Protein AF-A0A8C7A0R3-F1 (afdb_monomer_lite)

Sequence (94 aa):
ERKPTLGSSPHSRALSGWGCTASLQAQRQGTPLSDHEYHQFFMSLRTAQRARATCLIRTLYGCQNPLVRRLDEYENHGAIPEGKTDRNSREEGT

Foldseek 3Di:
DDDDDDDDDDDPPPPPDPDDPPDPVVVVPPDDDDPVRVCVVCVVVPPVVVVVVLVVVCVVQNCPDPVNVVVCCVVVVNDDDDDPPPPPPPPPDD

Organism: Nothoprocta perdicaria (NCBI:txid30464)

pLDDT: mean 72.58, std 18.76, range [37.69, 97.5]

Radius of gyration: 30.89 Å; chains: 1; bounding box: 100×36×58 Å

Structure (mmCIF, N/CA/C/O backbone):
data_AF-A0A8C7A0R3-F1
#
_entry.id   AF-A0A8C7A0R3-F1
#
loop_
_atom_site.group_PDB
_atom_site.id
_atom_site.type_symbol
_atom_site.label_atom_id
_atom_site.label_alt_id
_atom_site.label_comp_id
_atom_site.label_asym_id
_atom_site.label_entity_id
_atom_site.label_seq_id
_atom_site.pdbx_PDB_ins_code
_atom_site.Cartn_x
_atom_site.Cartn_y
_atom_site.Cartn_z
_atom_site.occupancy
_atom_site.B_iso_or_equiv
_atom_site.auth_seq_id
_atom_site.auth_comp_id
_atom_site.auth_asym_id
_atom_site.auth_atom_id
_atom_site.pdbx_PDB_model_num
ATOM 1 N N . GLU A 1 1 ? 73.569 -11.788 -44.508 1.00 41.62 1 GLU A N 1
ATOM 2 C CA . GLU A 1 1 ? 73.989 -11.234 -43.203 1.00 41.62 1 GLU A CA 1
ATOM 3 C C . GLU A 1 1 ? 73.456 -9.821 -43.002 1.00 41.62 1 GLU A C 1
ATOM 5 O O . GLU A 1 1 ? 73.636 -8.992 -43.884 1.00 41.62 1 GLU A O 1
ATOM 10 N N . ARG A 1 2 ? 72.782 -9.598 -41.864 1.00 42.50 2 ARG A N 1
ATOM 11 C CA . ARG A 1 2 ? 72.790 -8.420 -40.965 1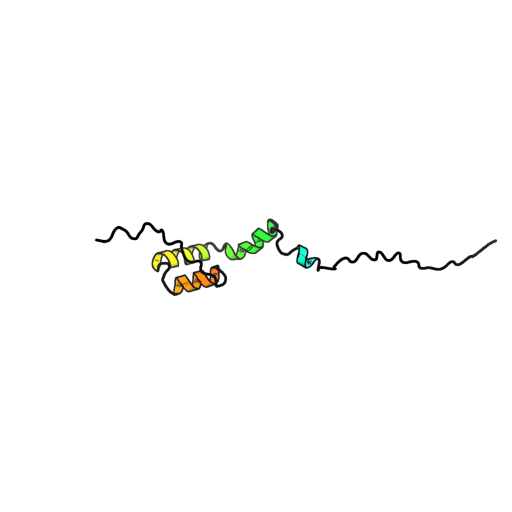.00 42.50 2 ARG A CA 1
ATOM 12 C C . ARG A 1 2 ? 71.588 -8.554 -40.010 1.00 42.50 2 ARG A C 1
ATOM 14 O O . ARG A 1 2 ? 70.438 -8.505 -40.427 1.00 42.50 2 ARG A O 1
ATOM 21 N N . LYS A 1 3 ? 71.883 -8.752 -38.728 1.00 39.97 3 LYS A N 1
ATOM 22 C CA . LYS A 1 3 ? 71.016 -8.605 -37.537 1.00 39.97 3 LYS A CA 1
ATOM 23 C C . LYS A 1 3 ? 71.857 -7.776 -36.542 1.00 39.97 3 LYS A C 1
ATOM 25 O O . LYS A 1 3 ? 73.078 -7.797 -36.707 1.00 39.97 3 LYS A O 1
ATOM 30 N N . PRO A 1 4 ? 71.342 -7.205 -35.441 1.00 51.59 4 PRO A N 1
ATOM 31 C CA . PRO A 1 4 ? 70.020 -6.663 -35.095 1.00 51.59 4 PRO A CA 1
ATOM 32 C C . PRO A 1 4 ? 70.123 -5.159 -34.702 1.00 51.59 4 PRO A C 1
ATOM 34 O O . PRO A 1 4 ? 71.222 -4.647 -34.527 1.00 51.59 4 PRO A O 1
ATOM 37 N N . THR A 1 5 ? 69.011 -4.467 -34.426 1.00 45.69 5 THR A N 1
ATOM 38 C CA . THR A 1 5 ? 69.012 -3.408 -33.393 1.00 45.69 5 THR A CA 1
ATOM 39 C C . THR A 1 5 ? 67.756 -3.495 -32.531 1.00 45.69 5 THR A C 1
ATOM 41 O O . THR A 1 5 ? 66.623 -3.482 -33.004 1.00 45.69 5 THR A O 1
ATOM 44 N N . LEU A 1 6 ? 68.017 -3.655 -31.236 1.00 48.91 6 LEU A N 1
ATOM 45 C CA . LEU A 1 6 ? 67.103 -3.597 -30.107 1.00 48.91 6 LEU A CA 1
ATOM 46 C C . LEU A 1 6 ? 66.772 -2.123 -29.834 1.00 48.91 6 LEU A C 1
ATOM 48 O O . LEU A 1 6 ? 67.683 -1.311 -29.703 1.00 48.91 6 LEU A O 1
ATOM 52 N N . GLY A 1 7 ? 65.487 -1.792 -29.741 1.00 37.69 7 GLY A N 1
ATOM 53 C CA . GLY A 1 7 ? 65.007 -0.451 -29.415 1.00 37.69 7 GLY A CA 1
ATOM 54 C C . GLY A 1 7 ? 63.741 -0.515 -28.568 1.00 37.69 7 GLY A C 1
ATOM 55 O O . GLY A 1 7 ? 62.640 -0.410 -29.087 1.00 37.69 7 GLY A O 1
ATOM 56 N N . SER A 1 8 ? 63.938 -0.790 -27.281 1.00 40.16 8 SER A N 1
ATOM 57 C CA . SER A 1 8 ? 63.285 -0.161 -26.124 1.00 40.16 8 SER A CA 1
ATOM 58 C C . SER A 1 8 ? 61.801 0.257 -26.220 1.00 40.16 8 SER A C 1
ATOM 60 O O . SER A 1 8 ? 61.449 1.276 -26.804 1.00 40.16 8 SER A O 1
ATOM 62 N N . SER A 1 9 ? 60.953 -0.467 -25.481 1.00 44.34 9 SER A N 1
ATOM 63 C CA . SER A 1 9 ? 59.756 0.073 -24.794 1.00 44.34 9 SER A CA 1
ATOM 64 C C . SER A 1 9 ? 60.172 1.181 -23.792 1.00 44.34 9 SER A C 1
ATOM 66 O O . SER A 1 9 ? 61.371 1.252 -23.509 1.00 44.34 9 SER A O 1
ATOM 68 N N . PRO A 1 10 ? 59.298 1.967 -23.118 1.00 53.97 10 PRO A N 1
ATOM 69 C CA . PRO A 1 10 ? 57.855 2.216 -23.255 1.00 53.97 10 PRO A CA 1
ATOM 70 C C . PRO A 1 10 ? 57.525 3.729 -23.283 1.00 53.97 10 PRO A C 1
ATOM 72 O O . PRO A 1 10 ? 58.040 4.493 -22.477 1.00 53.97 10 PRO A O 1
ATOM 75 N N . HIS A 1 11 ? 56.570 4.193 -24.088 1.00 41.94 11 HIS A N 1
ATOM 76 C CA . HIS A 1 11 ? 55.924 5.482 -23.797 1.00 41.94 11 HIS A CA 1
ATOM 77 C C . HIS A 1 11 ? 54.415 5.292 -23.764 1.00 41.94 11 HIS A C 1
ATOM 79 O O . HIS A 1 11 ? 53.695 5.525 -24.733 1.00 41.94 11 HIS A O 1
ATOM 85 N N . SER A 1 12 ? 53.966 4.846 -22.587 1.00 52.50 12 SER A N 1
ATOM 86 C CA . SER A 1 12 ? 52.644 5.122 -22.043 1.00 52.50 12 SER A CA 1
ATOM 87 C C . SER A 1 12 ? 52.244 6.550 -22.397 1.00 52.50 12 SER A C 1
ATOM 89 O O . SER A 1 12 ? 52.732 7.510 -21.800 1.00 52.50 12 SER A O 1
ATOM 91 N N . ARG A 1 13 ? 51.328 6.708 -23.354 1.00 48.16 13 ARG A N 1
ATOM 92 C CA . ARG A 1 13 ? 50.538 7.934 -23.423 1.00 48.16 13 ARG A CA 1
ATOM 93 C C . ARG A 1 13 ? 49.541 7.838 -22.283 1.00 48.16 13 ARG A C 1
ATOM 95 O O . ARG A 1 13 ? 48.481 7.235 -22.414 1.00 48.16 13 ARG A O 1
ATOM 102 N N . ALA A 1 14 ? 49.957 8.377 -21.141 1.00 50.03 14 ALA A N 1
ATOM 103 C CA . ALA A 1 14 ? 49.074 8.711 -20.046 1.00 50.03 14 ALA A CA 1
ATOM 104 C C . ALA A 1 14 ? 47.958 9.595 -20.614 1.00 50.03 14 ALA A C 1
ATOM 106 O O . ALA A 1 14 ? 48.170 10.762 -20.936 1.00 50.03 14 ALA A O 1
ATOM 107 N N . LEU A 1 15 ? 46.773 9.012 -20.783 1.00 58.22 15 LEU A N 1
ATOM 108 C CA . LEU A 1 15 ? 45.541 9.775 -20.858 1.00 58.22 15 LEU A CA 1
ATOM 109 C C . LEU A 1 15 ? 45.253 10.231 -19.429 1.00 58.22 15 LEU A C 1
ATOM 111 O O . LEU A 1 15 ? 44.493 9.606 -18.695 1.00 58.22 15 LEU A O 1
ATOM 115 N N . SER A 1 16 ? 45.922 11.301 -19.009 1.00 62.44 16 SER A N 1
ATOM 116 C CA . SER A 1 16 ? 45.552 12.084 -17.835 1.00 62.44 16 SER A CA 1
ATOM 117 C C . SER A 1 16 ? 44.271 12.854 -18.159 1.00 62.44 16 SER A C 1
ATOM 119 O O . SER A 1 16 ? 44.266 14.062 -18.366 1.00 62.44 16 SER A O 1
ATOM 121 N N . GLY A 1 17 ? 43.168 12.116 -18.243 1.00 50.28 17 GLY A N 1
ATOM 122 C CA . GLY A 1 17 ? 41.833 12.644 -18.038 1.00 50.28 17 GLY A CA 1
ATOM 123 C C . GLY A 1 17 ? 41.400 12.178 -16.662 1.00 50.28 17 GLY A C 1
ATOM 124 O O . GLY A 1 17 ? 41.329 10.975 -16.421 1.00 50.28 17 GLY A O 1
ATOM 125 N N . TRP A 1 18 ? 41.153 13.110 -15.747 1.00 60.09 18 TRP A N 1
ATOM 126 C CA . TRP A 1 18 ? 40.450 12.823 -14.503 1.00 60.09 18 TRP A CA 1
ATOM 127 C C . TRP A 1 18 ? 39.047 12.308 -14.834 1.00 60.09 18 TRP A C 1
ATOM 129 O O . TRP A 1 18 ? 38.084 13.062 -14.915 1.00 60.09 18 TRP A O 1
ATOM 139 N N . GLY A 1 19 ? 38.946 11.007 -15.077 1.00 54.25 19 GLY A N 1
ATOM 140 C CA . GLY A 1 19 ? 37.695 10.284 -15.029 1.00 54.25 19 GLY A CA 1
ATOM 141 C C . GLY A 1 19 ? 37.491 9.866 -13.589 1.00 54.25 19 GLY A C 1
ATOM 142 O O . GLY A 1 19 ? 38.209 8.999 -13.093 1.00 54.25 19 GLY A O 1
ATOM 143 N N . CYS A 1 20 ? 36.527 10.482 -12.909 1.00 63.50 20 CYS A N 1
ATOM 144 C CA . CYS A 1 20 ? 35.976 9.902 -11.697 1.00 63.50 20 CYS A CA 1
ATOM 145 C C . CYS A 1 20 ? 35.551 8.475 -12.048 1.00 63.50 20 CYS A C 1
ATOM 147 O O . CYS A 1 20 ? 34.614 8.284 -12.824 1.00 63.50 20 CYS A O 1
ATOM 149 N N . THR A 1 21 ? 36.216 7.470 -11.486 1.00 57.78 21 THR A N 1
ATOM 150 C CA . THR A 1 21 ? 35.716 6.095 -11.479 1.00 57.78 21 THR A CA 1
ATOM 151 C C . THR A 1 21 ? 34.555 6.017 -10.488 1.00 57.78 21 THR A C 1
ATOM 153 O O . THR A 1 21 ? 34.582 5.275 -9.509 1.00 57.78 21 THR A O 1
ATOM 156 N N . ALA A 1 22 ? 33.515 6.827 -10.719 1.00 59.31 22 ALA A N 1
ATOM 157 C CA . ALA A 1 22 ? 32.216 6.590 -10.127 1.00 59.31 22 ALA A CA 1
ATOM 158 C C . ALA A 1 22 ? 31.815 5.195 -10.606 1.00 59.31 22 ALA A C 1
ATOM 160 O O . ALA A 1 22 ? 31.675 4.962 -11.806 1.00 59.31 22 ALA A O 1
ATOM 161 N N . SER A 1 23 ? 31.787 4.262 -9.653 1.00 59.06 23 SER A N 1
ATOM 162 C CA . SER A 1 23 ? 31.550 2.840 -9.862 1.00 59.06 23 SER A CA 1
ATOM 163 C C . SER A 1 23 ? 30.511 2.625 -10.959 1.00 59.06 23 SER A C 1
ATOM 165 O O . SER A 1 23 ? 29.428 3.202 -10.903 1.00 59.06 23 SER A O 1
ATOM 167 N N . LEU A 1 24 ? 30.804 1.766 -11.936 1.00 55.22 24 LEU A N 1
ATOM 168 C CA . LEU A 1 24 ? 29.856 1.356 -12.980 1.00 55.22 24 LEU A CA 1
ATOM 169 C C . LEU A 1 24 ? 28.516 0.856 -12.382 1.00 55.22 24 LEU A C 1
ATOM 171 O O . LEU A 1 24 ? 27.494 0.818 -13.061 1.00 55.22 24 LEU A O 1
ATOM 175 N N . GLN A 1 25 ? 28.504 0.499 -11.090 1.00 55.22 25 GLN A N 1
ATOM 176 C CA . GLN A 1 25 ? 27.304 0.155 -10.327 1.00 55.22 25 GLN A CA 1
ATOM 177 C C . GLN A 1 25 ? 26.394 1.358 -10.029 1.00 55.22 25 GLN A C 1
ATOM 179 O O . GLN A 1 25 ? 25.179 1.184 -9.984 1.00 55.22 25 GLN A O 1
ATOM 184 N N . ALA A 1 26 ? 26.940 2.567 -9.863 1.00 54.03 26 ALA A N 1
ATOM 185 C CA . ALA A 1 26 ? 26.161 3.784 -9.630 1.00 54.03 26 ALA A CA 1
ATOM 186 C C . ALA A 1 26 ? 25.331 4.175 -10.866 1.00 54.03 26 ALA A C 1
ATOM 188 O O . ALA A 1 26 ? 24.227 4.682 -10.715 1.00 54.03 26 ALA A O 1
ATOM 189 N N . GLN A 1 27 ? 25.798 3.853 -12.082 1.00 55.97 27 GLN A N 1
ATOM 190 C CA . GLN A 1 27 ? 25.013 4.057 -13.309 1.00 55.97 27 GLN A CA 1
ATOM 191 C C . GLN A 1 27 ? 23.780 3.144 -13.419 1.00 55.97 27 GLN A C 1
ATOM 193 O O . GLN A 1 27 ? 22.874 3.455 -14.183 1.00 55.97 27 GLN A O 1
ATOM 198 N N . ARG A 1 28 ? 23.716 2.034 -12.669 1.00 59.75 28 ARG A N 1
ATOM 199 C CA . ARG A 1 28 ? 22.545 1.133 -12.645 1.00 59.75 28 ARG A CA 1
ATOM 200 C C . ARG A 1 28 ? 21.501 1.525 -11.599 1.00 59.75 28 ARG A C 1
ATOM 202 O O . ARG A 1 28 ? 20.413 0.957 -11.591 1.00 59.75 28 ARG A O 1
ATOM 209 N N . GLN A 1 29 ? 21.808 2.457 -10.696 1.00 67.75 29 GLN A N 1
ATOM 210 C CA . GLN A 1 29 ? 20.819 2.942 -9.737 1.00 67.75 29 GLN A CA 1
ATOM 211 C C . GLN A 1 29 ? 19.911 3.962 -10.427 1.00 67.75 29 GLN A C 1
ATOM 213 O O . GLN A 1 29 ? 20.368 4.989 -10.917 1.00 67.75 29 GLN A O 1
ATOM 218 N N . GLY A 1 30 ? 18.616 3.655 -10.483 1.00 79.25 30 GLY A N 1
ATOM 219 C CA . GLY A 1 30 ? 17.607 4.528 -11.086 1.00 79.25 30 GLY A CA 1
ATOM 220 C C . GLY A 1 30 ? 17.327 4.280 -12.572 1.00 79.25 30 GLY A C 1
ATOM 221 O O . GLY A 1 30 ? 16.466 4.959 -13.126 1.00 79.25 30 GLY A O 1
ATOM 222 N N . THR A 1 31 ? 17.978 3.307 -13.223 1.00 82.69 31 THR A N 1
ATOM 223 C CA . THR A 1 31 ? 17.532 2.847 -14.550 1.00 82.69 31 THR A CA 1
ATOM 224 C C . THR A 1 31 ? 16.224 2.058 -14.423 1.00 82.69 31 THR A C 1
ATOM 226 O O . THR A 1 31 ? 16.079 1.303 -13.457 1.00 82.69 31 THR A O 1
ATOM 229 N N . PRO A 1 32 ? 15.278 2.186 -15.374 1.00 87.50 32 PRO A N 1
ATOM 230 C CA . PRO A 1 32 ? 14.075 1.362 -15.370 1.00 87.50 32 PRO A CA 1
ATOM 231 C C . PRO A 1 32 ? 14.450 -0.122 -15.442 1.00 87.50 32 PRO A C 1
ATOM 233 O O . PRO A 1 32 ? 15.418 -0.493 -16.107 1.00 87.50 32 PRO A O 1
ATOM 236 N N . LEU A 1 33 ? 13.683 -0.963 -14.746 1.00 87.94 33 LEU A N 1
ATOM 237 C CA . LEU A 1 33 ? 13.831 -2.415 -14.823 1.00 87.94 33 LEU A CA 1
ATOM 238 C C . LEU A 1 33 ? 13.567 -2.877 -16.261 1.00 87.94 33 LEU A C 1
ATOM 240 O O . LEU A 1 33 ? 12.641 -2.381 -16.905 1.00 87.94 33 LEU A O 1
ATOM 244 N N . SER A 1 34 ? 14.332 -3.856 -16.743 1.00 91.31 34 SER A N 1
ATOM 245 C CA . SER A 1 34 ? 13.931 -4.608 -17.937 1.00 91.31 34 SER A CA 1
ATOM 246 C C . SER A 1 34 ? 12.635 -5.388 -17.678 1.00 91.31 34 SER A C 1
ATOM 248 O O . SER A 1 34 ? 12.295 -5.662 -16.528 1.00 91.31 34 SER A O 1
ATOM 250 N N . ASP A 1 35 ? 11.929 -5.815 -18.729 1.00 88.50 35 ASP A N 1
ATOM 251 C CA . ASP A 1 35 ? 10.687 -6.593 -18.581 1.00 88.50 35 ASP A CA 1
ATOM 252 C C . ASP A 1 35 ? 10.886 -7.854 -17.723 1.00 88.50 35 ASP A C 1
ATOM 254 O O . ASP A 1 35 ? 10.049 -8.198 -16.886 1.00 88.50 35 ASP A O 1
ATOM 258 N N . HIS A 1 36 ? 12.028 -8.528 -17.883 1.00 92.25 36 HIS A N 1
ATOM 259 C CA . HIS A 1 36 ? 12.371 -9.707 -17.093 1.00 92.25 36 HIS A CA 1
ATOM 260 C C . HIS A 1 36 ? 12.591 -9.370 -15.611 1.00 92.25 36 HIS A C 1
ATOM 262 O O . HIS A 1 36 ? 12.011 -10.025 -14.741 1.00 92.25 36 HIS A O 1
ATOM 268 N N . GLU A 1 37 ? 13.383 -8.332 -15.323 1.00 89.38 37 GLU A N 1
ATOM 269 C CA . GLU A 1 37 ? 13.625 -7.861 -13.955 1.00 89.38 37 GLU A CA 1
ATOM 270 C C . GLU A 1 37 ? 12.328 -7.371 -13.304 1.00 89.38 37 GLU A C 1
ATOM 272 O O . GLU A 1 37 ? 12.071 -7.684 -12.145 1.00 89.38 37 GLU A O 1
ATOM 277 N N . TYR A 1 38 ? 11.472 -6.676 -14.056 1.00 86.94 38 TYR A N 1
ATOM 278 C CA . TYR A 1 38 ? 10.153 -6.249 -13.606 1.00 86.94 38 TYR A CA 1
ATOM 279 C C . TYR A 1 38 ? 9.298 -7.454 -13.212 1.00 86.94 38 TYR A C 1
ATOM 281 O O . TYR A 1 38 ? 8.757 -7.509 -12.105 1.00 86.94 38 TYR A O 1
ATOM 289 N N . HIS A 1 39 ? 9.203 -8.459 -14.085 1.00 86.75 39 HIS A N 1
ATOM 290 C CA . HIS A 1 39 ? 8.443 -9.661 -13.780 1.00 86.75 39 HIS A CA 1
ATOM 291 C C . HIS A 1 39 ? 8.967 -10.354 -12.525 1.00 86.75 39 HIS A C 1
ATOM 293 O O . HIS A 1 39 ? 8.176 -10.560 -11.608 1.00 86.75 39 HIS A O 1
ATOM 299 N N . GLN A 1 40 ? 10.266 -10.652 -12.440 1.00 87.38 40 GLN A N 1
ATOM 300 C CA . GLN A 1 40 ? 10.863 -11.304 -11.268 1.00 87.38 40 GLN A CA 1
ATOM 301 C C . GLN A 1 40 ? 10.675 -10.500 -9.979 1.00 87.38 40 GLN A C 1
ATOM 303 O O . GLN A 1 40 ? 10.267 -11.066 -8.963 1.00 87.38 40 GLN A O 1
ATOM 308 N N . PHE A 1 41 ? 10.913 -9.189 -10.027 1.00 82.38 41 PHE A N 1
ATOM 309 C CA . PHE A 1 41 ? 10.779 -8.300 -8.875 1.00 82.38 41 PHE A CA 1
ATOM 310 C C . PHE A 1 41 ? 9.349 -8.307 -8.329 1.00 82.38 41 PHE A C 1
ATOM 312 O O . PHE A 1 41 ? 9.129 -8.474 -7.129 1.00 82.38 41 PHE A O 1
ATOM 319 N N . PHE A 1 42 ? 8.359 -8.198 -9.218 1.00 78.69 42 PHE A N 1
ATOM 320 C CA . PHE A 1 42 ? 6.955 -8.171 -8.823 1.00 78.69 42 PHE A CA 1
ATOM 321 C C . PHE A 1 42 ? 6.324 -9.563 -8.684 1.00 78.69 42 PHE A C 1
ATOM 323 O O . PHE A 1 42 ? 5.205 -9.647 -8.185 1.00 78.69 42 PHE A O 1
ATOM 330 N N . MET A 1 43 ? 6.984 -10.667 -9.059 1.00 80.88 43 MET A N 1
ATOM 331 C CA . MET A 1 43 ? 6.418 -12.021 -8.911 1.00 80.88 43 MET A CA 1
ATOM 332 C C . MET A 1 43 ? 6.066 -12.342 -7.454 1.00 80.88 43 MET A C 1
ATOM 334 O O . MET A 1 43 ? 4.995 -12.885 -7.191 1.00 80.88 43 MET A O 1
ATOM 338 N N . SER A 1 44 ? 6.923 -11.961 -6.504 1.00 69.12 44 SER A N 1
ATOM 339 C CA . SER A 1 44 ? 6.669 -12.146 -5.066 1.00 69.12 44 SER A CA 1
ATOM 340 C C . SER A 1 44 ? 5.531 -11.247 -4.555 1.00 69.12 44 SER A C 1
ATOM 342 O O . SER A 1 44 ? 4.738 -11.651 -3.698 1.00 69.12 44 SER A O 1
ATOM 344 N N . LEU A 1 45 ? 5.406 -10.050 -5.135 1.00 67.25 45 LEU A N 1
ATOM 345 C CA . LEU A 1 45 ? 4.380 -9.050 -4.823 1.00 67.25 45 LEU A CA 1
ATOM 346 C C . LEU A 1 45 ? 3.020 -9.370 -5.474 1.00 67.25 45 LEU A C 1
ATOM 348 O O . LEU A 1 45 ? 1.982 -8.929 -4.991 1.00 67.25 45 LEU A O 1
ATOM 352 N N . ARG A 1 46 ? 3.006 -10.192 -6.530 1.00 65.50 46 ARG A N 1
ATOM 353 C CA . ARG A 1 46 ? 1.819 -10.641 -7.281 1.00 65.50 46 ARG A CA 1
ATOM 354 C C . ARG A 1 46 ? 1.082 -11.816 -6.652 1.00 65.50 46 ARG A C 1
ATOM 356 O O . ARG A 1 46 ? 0.199 -12.383 -7.295 1.00 65.50 46 ARG A O 1
ATOM 363 N N . THR A 1 47 ? 1.394 -12.204 -5.419 1.00 72.38 47 THR A N 1
ATOM 364 C CA . THR A 1 47 ? 0.560 -13.184 -4.719 1.00 72.38 47 THR A CA 1
ATOM 365 C C . THR A 1 47 ? -0.841 -12.589 -4.556 1.00 72.38 47 THR A C 1
ATOM 367 O O . THR A 1 47 ? -1.109 -11.824 -3.636 1.00 72.38 47 THR A O 1
ATOM 370 N N . ALA A 1 48 ? -1.757 -12.926 -5.474 1.00 73.25 48 ALA A N 1
ATOM 371 C CA . ALA A 1 48 ? -3.129 -12.410 -5.500 1.00 73.25 48 ALA A CA 1
ATOM 372 C C . ALA A 1 48 ? -3.839 -12.630 -4.154 1.00 73.25 48 ALA A C 1
ATOM 374 O O . ALA A 1 48 ? -4.699 -11.849 -3.757 1.00 73.25 48 ALA A O 1
ATOM 375 N N . GLN A 1 49 ? -3.415 -13.661 -3.420 1.00 77.56 49 GLN A N 1
ATOM 376 C CA . GLN A 1 49 ? -3.835 -13.936 -2.056 1.00 77.56 49 GLN A CA 1
ATOM 377 C C . GLN A 1 49 ? -3.489 -12.811 -1.072 1.00 77.56 49 GLN A C 1
ATOM 379 O O . GLN A 1 49 ? -4.331 -12.457 -0.252 1.00 77.56 49 GLN A O 1
ATOM 384 N N . ARG A 1 50 ? -2.290 -12.218 -1.161 1.00 83.19 50 ARG A N 1
ATOM 385 C CA . ARG A 1 50 ? -1.866 -11.110 -0.297 1.00 83.19 50 ARG A CA 1
ATOM 386 C C . ARG A 1 50 ? -2.710 -9.872 -0.568 1.00 83.19 50 ARG A C 1
ATOM 388 O O . ARG A 1 50 ? -3.288 -9.332 0.363 1.00 83.19 50 ARG A O 1
ATOM 395 N N . ALA A 1 51 ? -2.876 -9.499 -1.838 1.00 84.25 51 ALA A N 1
ATOM 396 C CA . ALA A 1 51 ? -3.723 -8.367 -2.216 1.00 84.25 51 ALA A CA 1
ATOM 397 C C . ALA A 1 51 ? -5.178 -8.547 -1.739 1.00 84.25 51 ALA A C 1
ATOM 399 O O . ALA A 1 51 ? -5.756 -7.634 -1.150 1.00 84.25 51 ALA A O 1
ATOM 400 N N . ARG A 1 52 ? -5.756 -9.744 -1.929 1.00 88.00 52 ARG A N 1
ATOM 401 C CA . ARG A 1 52 ? -7.109 -10.074 -1.446 1.00 88.00 52 ARG A CA 1
ATOM 402 C C . ARG A 1 52 ? -7.217 -10.001 0.077 1.00 88.00 52 ARG A C 1
ATOM 404 O O . ARG A 1 52 ? -8.174 -9.423 0.581 1.00 88.00 52 ARG A O 1
ATOM 411 N N . ALA A 1 53 ? -6.243 -10.551 0.802 1.00 90.06 53 ALA A N 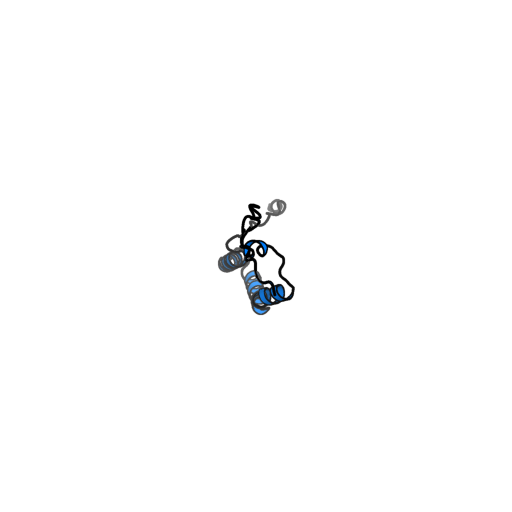1
ATOM 412 C CA . ALA A 1 53 ? -6.229 -10.528 2.261 1.00 90.06 53 ALA A CA 1
ATOM 413 C C . ALA A 1 53 ? -6.126 -9.098 2.808 1.00 90.06 53 ALA A C 1
ATOM 415 O O . ALA A 1 53 ? -6.922 -8.721 3.668 1.00 90.06 53 ALA A O 1
ATOM 416 N N . THR A 1 54 ? -5.207 -8.280 2.282 1.00 90.44 54 THR A N 1
ATOM 417 C CA . THR A 1 54 ? -5.068 -6.892 2.737 1.00 90.44 54 THR A CA 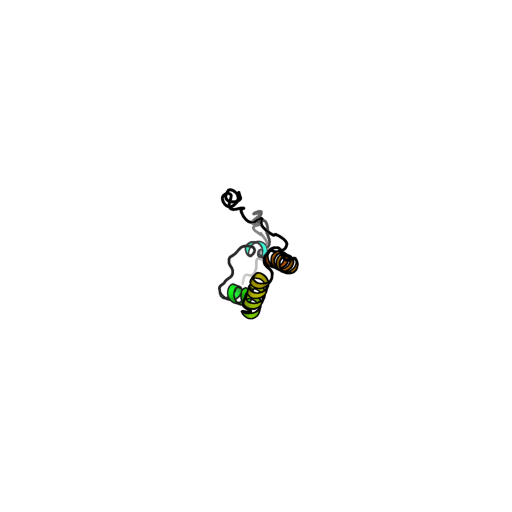1
ATOM 418 C C . THR A 1 54 ? -6.304 -6.058 2.392 1.00 90.44 54 THR A C 1
ATOM 420 O O . THR A 1 54 ? -6.736 -5.244 3.205 1.00 90.44 54 THR A O 1
ATOM 423 N N . CYS A 1 55 ? -6.925 -6.294 1.230 1.00 91.50 55 CYS A N 1
ATOM 424 C CA . CYS A 1 55 ? -8.199 -5.669 0.867 1.00 91.50 55 CYS A CA 1
ATOM 425 C C . CYS A 1 55 ? -9.301 -6.001 1.886 1.00 91.50 55 CYS A C 1
ATOM 427 O O . CYS A 1 55 ? -9.895 -5.090 2.458 1.00 91.50 55 CYS A O 1
ATOM 429 N N . LEU A 1 56 ? -9.505 -7.289 2.184 1.00 95.44 56 LEU A N 1
ATOM 430 C CA . LEU A 1 56 ? -10.517 -7.741 3.142 1.00 95.44 56 LEU A CA 1
ATOM 431 C C . LEU A 1 56 ? -10.303 -7.141 4.538 1.00 95.44 56 LEU A C 1
ATOM 433 O O . LEU A 1 56 ? -11.248 -6.658 5.157 1.00 95.44 56 LEU A O 1
ATOM 437 N N . ILE A 1 57 ? -9.059 -7.134 5.020 1.00 95.31 57 ILE A N 1
ATOM 438 C CA . ILE A 1 57 ? -8.694 -6.530 6.306 1.00 95.31 57 ILE A CA 1
ATOM 439 C C . ILE A 1 57 ? -9.093 -5.047 6.346 1.00 95.31 57 ILE A C 1
ATOM 441 O O . ILE A 1 57 ? -9.714 -4.601 7.311 1.00 95.31 57 ILE A O 1
ATOM 445 N N . ARG A 1 58 ? -8.786 -4.281 5.291 1.00 96.44 58 ARG A N 1
ATOM 446 C CA . ARG A 1 58 ? -9.142 -2.855 5.220 1.00 96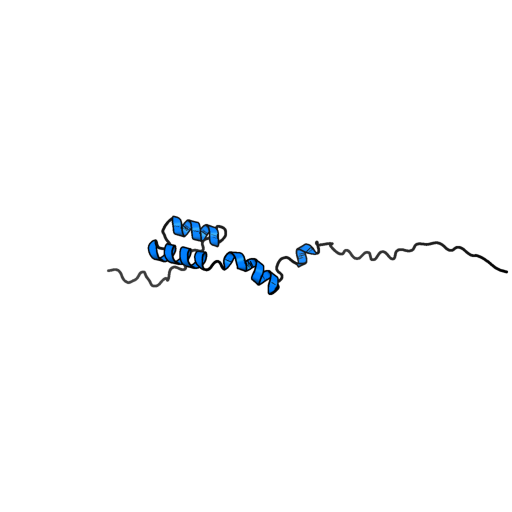.44 58 ARG A CA 1
ATOM 447 C C . ARG A 1 58 ? -10.653 -2.642 5.208 1.00 96.44 58 ARG A C 1
ATOM 449 O O . ARG A 1 58 ? -11.134 -1.754 5.906 1.00 96.44 58 ARG A O 1
ATOM 456 N N . THR A 1 59 ? -11.395 -3.474 4.480 1.00 96.94 59 THR A N 1
ATOM 457 C CA . THR A 1 59 ? -12.863 -3.412 4.441 1.00 96.94 59 THR A CA 1
ATOM 458 C C . THR A 1 59 ? -13.494 -3.710 5.801 1.00 96.94 59 THR A C 1
ATOM 460 O O . THR A 1 59 ? -14.445 -3.035 6.181 1.00 96.94 59 THR A O 1
ATOM 463 N N . LEU A 1 60 ? -12.978 -4.696 6.542 1.00 97.50 60 LEU A N 1
ATOM 464 C CA . LEU A 1 60 ? -13.568 -5.114 7.818 1.00 97.50 60 LEU A CA 1
ATOM 465 C C . LEU A 1 60 ? -13.273 -4.149 8.968 1.00 97.50 60 LEU A C 1
ATOM 467 O O . LEU A 1 60 ? -14.120 -3.961 9.838 1.00 97.50 60 LEU A O 1
ATOM 471 N N . TYR A 1 61 ? -12.075 -3.566 8.998 1.00 96.69 61 TYR A N 1
ATOM 472 C CA . TYR A 1 61 ? -11.596 -2.832 10.171 1.00 96.69 61 TYR A CA 1
ATOM 473 C C . TYR A 1 61 ? -11.480 -1.318 9.967 1.00 96.69 61 TYR A C 1
ATOM 475 O O . TYR A 1 61 ? -11.451 -0.579 10.952 1.00 96.69 61 TYR A O 1
ATOM 483 N N . GLY A 1 62 ? -11.420 -0.848 8.718 1.00 92.00 62 GLY A N 1
ATOM 484 C CA . GLY A 1 62 ? -11.222 0.563 8.385 1.00 92.00 62 GLY A CA 1
ATOM 485 C C . GLY A 1 62 ? -9.798 1.078 8.644 1.00 92.00 62 GLY A C 1
ATOM 486 O O . GLY A 1 62 ? -9.008 0.486 9.380 1.00 92.00 62 GLY A O 1
ATOM 487 N N . CYS A 1 63 ? -9.462 2.220 8.038 1.00 88.56 63 CYS A N 1
ATOM 488 C CA . CYS A 1 63 ? -8.089 2.748 7.991 1.00 88.56 63 CYS A CA 1
ATOM 489 C C . CYS A 1 63 ? -7.523 3.184 9.352 1.00 88.56 63 CYS A C 1
ATOM 491 O O . CYS A 1 63 ? -6.314 3.170 9.551 1.00 88.56 63 CYS A O 1
ATOM 493 N N . GLN A 1 64 ? -8.380 3.558 10.308 1.00 89.38 64 GLN A N 1
ATOM 494 C CA . GLN A 1 64 ? -7.925 3.973 11.641 1.00 89.38 64 GLN A CA 1
ATOM 495 C C . GLN A 1 64 ? -7.589 2.792 12.564 1.00 89.38 64 GLN A C 1
ATOM 497 O O . GLN A 1 64 ? -7.053 2.996 13.654 1.00 89.38 64 GLN A O 1
ATOM 502 N N . ASN A 1 65 ? -7.882 1.553 12.159 1.00 95.44 65 ASN A N 1
ATOM 503 C CA . ASN A 1 65 ? -7.564 0.387 12.970 1.00 95.44 65 ASN A CA 1
ATOM 504 C C . ASN A 1 65 ? -6.033 0.205 13.106 1.00 95.44 65 ASN A C 1
ATOM 506 O O . ASN A 1 65 ? -5.331 0.241 12.093 1.00 95.44 65 ASN A O 1
ATOM 510 N N . PRO A 1 66 ? -5.490 -0.071 14.312 1.00 95.56 66 PRO A N 1
ATOM 511 C CA . PRO A 1 66 ? -4.048 -0.245 14.514 1.00 95.56 66 PRO A CA 1
ATOM 512 C C . PRO A 1 66 ? -3.408 -1.339 13.649 1.00 95.56 66 PRO A C 1
ATOM 514 O O . PRO A 1 66 ? -2.246 -1.221 13.265 1.00 95.56 66 PRO A O 1
ATOM 517 N N . LEU A 1 67 ? -4.144 -2.410 13.336 1.00 95.12 67 LEU A N 1
ATOM 518 C CA . LEU A 1 67 ? -3.657 -3.471 12.456 1.00 95.12 67 LEU A CA 1
ATOM 519 C C . LEU A 1 67 ? -3.522 -2.978 11.010 1.00 95.12 67 LEU A C 1
ATOM 521 O O . LEU A 1 67 ? -2.516 -3.275 10.370 1.00 95.12 67 LEU A O 1
ATOM 525 N N . VAL A 1 68 ? -4.491 -2.197 10.526 1.00 94.81 68 VAL A N 1
ATOM 526 C CA . VAL A 1 68 ? -4.441 -1.583 9.190 1.00 94.81 68 VAL A CA 1
ATOM 527 C C . VAL A 1 68 ? -3.312 -0.559 9.118 1.00 94.81 68 VAL A C 1
ATOM 529 O O . VAL A 1 68 ? -2.496 -0.636 8.207 1.00 94.81 68 VAL A O 1
ATOM 532 N N . ARG A 1 69 ? -3.161 0.294 10.137 1.00 93.44 69 ARG A N 1
ATOM 533 C CA . ARG A 1 69 ? -2.034 1.235 10.223 1.00 93.44 69 ARG A CA 1
ATOM 534 C C . ARG A 1 69 ? -0.669 0.557 10.127 1.00 93.44 69 ARG A C 1
ATOM 536 O O . ARG A 1 69 ? 0.185 1.030 9.391 1.00 93.44 69 ARG A O 1
ATOM 543 N N . ARG A 1 70 ? -0.454 -0.556 10.838 1.00 94.31 70 ARG A N 1
ATOM 544 C CA . ARG A 1 70 ? 0.819 -1.296 10.755 1.00 94.31 70 ARG A CA 1
ATOM 545 C C . ARG A 1 70 ? 1.066 -1.884 9.367 1.00 94.31 70 ARG A C 1
ATOM 547 O O . ARG A 1 70 ? 2.211 -1.948 8.929 1.00 94.31 70 ARG A O 1
ATOM 554 N N . LEU A 1 71 ? 0.011 -2.332 8.684 1.00 92.75 71 LEU A N 1
ATOM 555 C CA . LEU A 1 71 ? 0.114 -2.792 7.298 1.00 92.75 71 LEU A CA 1
ATOM 556 C C . LEU A 1 71 ? 0.493 -1.639 6.371 1.00 92.75 71 LEU A C 1
ATOM 558 O O . LEU A 1 71 ? 1.397 -1.803 5.557 1.00 92.75 71 LEU A O 1
ATOM 562 N N . ASP A 1 72 ? -0.139 -0.478 6.535 1.00 92.19 72 ASP A N 1
ATOM 563 C CA . ASP A 1 72 ? 0.178 0.716 5.753 1.00 92.19 72 ASP A CA 1
ATOM 564 C C . ASP A 1 72 ? 1.627 1.171 6.006 1.00 92.19 72 ASP A C 1
ATOM 566 O O . ASP A 1 72 ? 2.334 1.537 5.071 1.00 92.19 72 ASP A O 1
ATOM 570 N N . GLU A 1 73 ? 2.103 1.118 7.254 1.00 93.62 73 GLU A N 1
ATOM 571 C CA . GLU A 1 73 ? 3.481 1.484 7.605 1.00 93.62 73 GLU A CA 1
ATOM 572 C C . GLU A 1 73 ? 4.468 0.517 6.949 1.00 93.62 73 GLU A C 1
ATOM 574 O O . GLU A 1 73 ? 5.481 0.938 6.401 1.00 93.62 73 GLU A O 1
ATOM 579 N N . TYR A 1 74 ? 4.160 -0.778 6.947 1.00 91.12 74 TYR A N 1
ATOM 580 C CA . TYR A 1 74 ? 4.987 -1.773 6.276 1.00 91.12 74 TYR A CA 1
ATOM 581 C C . TYR A 1 74 ? 5.025 -1.568 4.752 1.00 91.12 74 TYR A C 1
ATOM 583 O O . TYR A 1 74 ? 6.105 -1.584 4.161 1.00 91.12 74 TYR A O 1
ATOM 591 N N . GLU A 1 75 ? 3.865 -1.380 4.113 1.00 89.12 75 GLU A N 1
ATOM 592 C CA . GLU A 1 75 ? 3.753 -1.226 2.654 1.00 89.12 75 GLU A CA 1
ATOM 593 C C . GLU A 1 75 ? 4.420 0.062 2.159 1.00 89.12 75 GLU A C 1
ATOM 595 O O . GLU A 1 75 ? 5.016 0.067 1.084 1.00 89.12 75 GLU A O 1
ATOM 600 N N . ASN A 1 76 ? 4.381 1.124 2.965 1.00 88.06 76 ASN A N 1
ATOM 601 C CA . ASN A 1 76 ? 4.917 2.432 2.603 1.00 88.06 76 ASN A CA 1
ATOM 602 C C . ASN A 1 76 ? 6.292 2.731 3.226 1.00 88.06 76 ASN A C 1
ATOM 604 O O . ASN A 1 76 ? 6.695 3.892 3.311 1.00 88.06 76 ASN A O 1
ATOM 608 N N . HIS A 1 77 ? 7.021 1.709 3.683 1.00 92.06 77 HIS A N 1
ATOM 609 C CA . HIS A 1 77 ? 8.367 1.864 4.254 1.00 92.06 77 HIS A CA 1
ATOM 610 C C . HIS A 1 77 ? 8.441 2.864 5.427 1.00 92.06 77 HIS A C 1
ATOM 612 O O . HIS A 1 77 ? 9.389 3.635 5.559 1.00 92.06 77 HIS A O 1
ATOM 618 N N . GLY A 1 78 ? 7.426 2.850 6.285 1.00 93.00 78 GLY A N 1
ATOM 619 C CA . GLY A 1 78 ? 7.295 3.698 7.466 1.00 93.00 78 GLY A CA 1
ATOM 620 C C . GLY A 1 78 ? 6.661 5.065 7.201 1.00 93.00 78 GLY A C 1
ATOM 621 O O . GLY A 1 78 ? 6.384 5.787 8.156 1.00 93.00 78 GLY A O 1
ATOM 622 N N . ALA A 1 79 ? 6.396 5.427 5.942 1.00 90.12 79 ALA A N 1
ATOM 623 C CA . ALA A 1 79 ? 5.801 6.713 5.593 1.00 90.12 79 ALA A CA 1
ATOM 624 C C . ALA A 1 79 ? 4.286 6.592 5.377 1.00 90.12 79 ALA A C 1
ATOM 626 O O . ALA A 1 79 ? 3.841 6.025 4.388 1.00 90.12 79 ALA A O 1
ATOM 627 N N . ILE A 1 80 ? 3.471 7.175 6.256 1.00 86.88 80 ILE A N 1
ATOM 628 C CA . ILE A 1 80 ? 2.021 7.286 6.032 1.00 86.88 80 ILE A CA 1
ATOM 629 C C . ILE A 1 80 ? 1.696 8.721 5.620 1.00 86.88 80 ILE A C 1
ATOM 631 O O . ILE A 1 80 ? 1.806 9.612 6.463 1.00 86.88 80 ILE A O 1
ATOM 635 N N . PRO A 1 81 ? 1.318 8.985 4.357 1.00 78.75 81 PRO A N 1
ATOM 636 C CA . PRO A 1 81 ? 0.894 10.320 3.965 1.00 78.75 81 PRO A CA 1
ATOM 637 C C . PRO A 1 81 ? -0.432 10.670 4.645 1.00 78.75 81 PRO A C 1
ATOM 639 O O . PRO A 1 81 ? -1.352 9.851 4.697 1.00 78.75 81 PRO A O 1
ATOM 642 N N . GLU A 1 82 ? -0.548 11.902 5.138 1.00 81.00 82 GLU A N 1
ATOM 643 C CA . GLU A 1 82 ? -1.839 12.411 5.588 1.00 81.00 82 GLU A CA 1
ATOM 644 C C . GLU A 1 82 ? -2.777 12.521 4.383 1.00 81.00 82 GLU A C 1
ATOM 646 O O . GLU A 1 82 ? -2.438 13.103 3.346 1.00 81.00 82 GLU A O 1
ATOM 651 N N . GLY A 1 83 ? -3.962 11.920 4.504 1.00 71.62 83 GLY A N 1
ATOM 652 C CA . GLY A 1 83 ? -5.010 12.094 3.512 1.00 71.62 83 GLY A CA 1
ATOM 653 C C . GLY A 1 83 ? -5.352 13.575 3.406 1.00 71.62 83 GLY A C 1
ATOM 654 O O . GLY A 1 83 ? -5.456 14.266 4.420 1.00 71.62 83 GLY A O 1
ATOM 655 N N . LYS A 1 84 ? -5.540 14.073 2.180 1.00 70.25 84 LYS A N 1
ATOM 656 C CA . LYS A 1 84 ? -6.125 15.401 1.991 1.00 70.25 84 LYS A CA 1
ATOM 657 C C . LYS A 1 84 ? -7.468 15.372 2.709 1.00 70.25 84 LYS A C 1
ATOM 659 O O . LYS A 1 84 ? -8.327 14.571 2.349 1.00 70.25 84 LYS A O 1
ATOM 664 N N . THR A 1 85 ? -7.640 16.196 3.735 1.00 61.84 85 THR A N 1
ATOM 665 C CA . THR A 1 85 ? -8.977 16.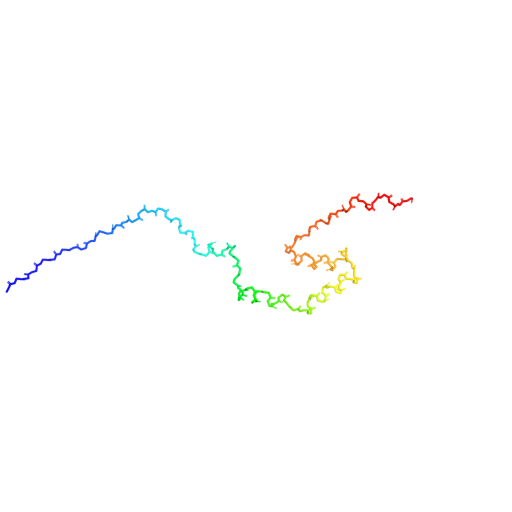452 4.246 1.00 61.84 85 THR A CA 1
ATOM 666 C C . THR A 1 85 ? -9.712 17.129 3.104 1.00 61.84 85 THR A C 1
ATOM 668 O O . THR A 1 85 ? -9.333 18.221 2.669 1.00 61.84 85 THR A O 1
ATOM 671 N N . ASP A 1 86 ? -10.706 16.449 2.536 1.00 57.72 86 ASP A N 1
ATOM 672 C CA . ASP A 1 86 ? -11.649 17.109 1.650 1.00 57.72 86 ASP A CA 1
ATOM 673 C C . ASP A 1 86 ? -12.225 18.263 2.470 1.00 57.72 86 ASP A C 1
ATOM 675 O O . ASP A 1 86 ? -12.990 18.065 3.414 1.00 57.72 86 ASP A O 1
ATOM 679 N N . ARG A 1 87 ? -11.780 19.489 2.173 1.00 54.78 87 ARG A N 1
ATOM 680 C CA . ARG A 1 87 ? -12.130 20.709 2.918 1.00 54.78 87 ARG A CA 1
ATOM 681 C C . ARG A 1 87 ? -13.634 21.016 2.894 1.00 54.78 87 ARG A C 1
ATOM 683 O O . ARG A 1 87 ? -14.040 22.022 3.453 1.00 54.78 87 ARG A O 1
ATOM 690 N N . ASN A 1 88 ? -14.438 20.156 2.271 1.00 51.84 88 ASN A N 1
ATOM 691 C CA . ASN A 1 88 ? -15.865 20.324 2.058 1.00 51.84 88 ASN A CA 1
ATOM 692 C C . ASN A 1 88 ? -16.750 19.376 2.885 1.00 51.84 88 ASN A C 1
ATOM 694 O O . ASN A 1 88 ? -17.963 19.413 2.735 1.00 51.84 88 ASN A O 1
ATOM 698 N N . SER A 1 89 ? -16.184 18.537 3.759 1.00 52.22 89 SER A N 1
ATOM 699 C 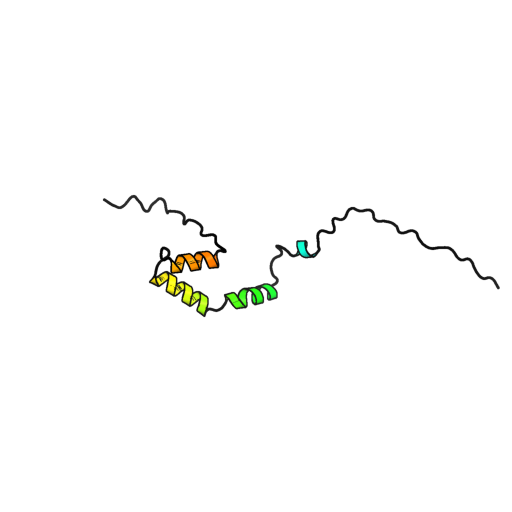CA . SER A 1 89 ? -16.972 17.572 4.552 1.00 52.22 89 SER A CA 1
ATOM 700 C C . SER A 1 89 ? -17.348 18.077 5.953 1.00 52.22 89 SER A C 1
ATOM 702 O O . SER A 1 89 ? -17.798 17.291 6.782 1.00 52.22 89 SER A O 1
ATOM 704 N N . ARG A 1 90 ? -17.133 19.367 6.259 1.00 54.56 90 ARG A N 1
ATOM 705 C CA . ARG A 1 90 ? -17.411 19.963 7.582 1.00 54.56 90 ARG A CA 1
ATOM 706 C C . ARG A 1 90 ? -18.311 21.203 7.516 1.00 54.56 90 ARG A C 1
ATOM 708 O O . ARG A 1 90 ? -18.077 22.156 8.247 1.00 54.56 90 ARG A O 1
ATOM 715 N N . GLU A 1 91 ? -19.339 21.182 6.673 1.00 53.12 91 GLU A N 1
ATOM 716 C CA . GLU A 1 91 ? -20.430 22.174 6.744 1.00 53.12 91 GLU A CA 1
ATOM 717 C C . GLU A 1 91 ? -21.842 21.564 6.733 1.00 53.12 91 GLU A C 1
ATOM 719 O O . GLU A 1 91 ? -22.820 22.289 6.607 1.00 53.12 91 GLU A O 1
ATOM 724 N N . GLU A 1 92 ? -21.995 20.257 6.969 1.00 52.06 92 GLU A N 1
ATOM 725 C CA . GLU A 1 92 ? -23.314 19.670 7.240 1.00 52.06 92 GLU A CA 1
ATOM 726 C C . GLU A 1 92 ? -23.282 18.915 8.570 1.00 52.06 92 GLU A C 1
ATOM 728 O O . GLU A 1 92 ? -22.778 17.799 8.684 1.00 52.06 92 GLU A O 1
ATOM 733 N N . GLY A 1 93 ? -23.756 19.587 9.615 1.00 46.38 93 GLY A N 1
ATOM 734 C CA . GLY A 1 93 ? -23.782 19.077 10.981 1.00 46.38 93 GLY A CA 1
ATOM 735 C C . GLY A 1 93 ? -24.316 20.135 11.934 1.00 46.38 93 GLY A C 1
ATOM 736 O O . GLY A 1 93 ? -23.547 20.706 12.702 1.00 46.38 93 GLY A O 1
ATOM 737 N N . THR A 1 94 ? -25.610 20.422 11.768 1.00 44.03 94 THR A N 1
ATOM 738 C CA . THR A 1 94 ? -26.506 21.187 12.653 1.00 44.03 94 THR A CA 1
ATOM 739 C C . THR A 1 94 ? -26.306 20.890 14.134 1.00 44.03 94 THR A C 1
ATOM 741 O O . THR A 1 94 ? -26.131 19.696 14.468 1.00 44.03 94 THR A O 1
#

InterPro domains:
  IPR009865 Proacrosin binding sp32 [PF07222] (21-84)
  IPR009865 Proacrosin binding sp32 [PTHR21362] (21-84)

Secondary structure (DSSP, 8-state):
-----------------------TTGGGTTPPPPHHHHHHHHHTTT-HHHHHHHHHHHHHH-TTSHHHHHHHHHHTTT--PPPP--TTSSS---